Protein AF-A0A9Q0YFT8-F1 (afdb_monomer_lite)

Structure (mmCIF, N/CA/C/O backbone):
data_AF-A0A9Q0YFT8-F1
#
_entry.id   AF-A0A9Q0YFT8-F1
#
loop_
_atom_site.group_PDB
_atom_site.id
_atom_site.type_symbol
_atom_site.label_atom_id
_atom_site.label_alt_id
_atom_site.label_comp_id
_atom_site.label_asym_id
_atom_site.label_entity_id
_atom_site.label_seq_id
_atom_site.pdbx_PDB_ins_code
_atom_site.Cartn_x
_atom_site.Cartn_y
_atom_site.Cartn_z
_atom_site.occupancy
_atom_site.B_iso_or_equiv
_atom_site.auth_seq_id
_atom_site.auth_comp_id
_atom_site.auth_asym_id
_atom_site.auth_atom_id
_atom_site.pdbx_PDB_model_num
ATOM 1 N N . MET A 1 1 ? -7.671 24.194 38.641 1.00 39.59 1 MET A N 1
ATOM 2 C CA . MET A 1 1 ? -8.203 24.302 37.266 1.00 39.59 1 MET A CA 1
ATOM 3 C C . MET A 1 1 ? -7.339 23.444 36.350 1.00 39.59 1 MET A C 1
ATOM 5 O O . MET A 1 1 ? -6.172 23.791 36.203 1.00 39.59 1 MET A O 1
ATOM 9 N N . PRO A 1 2 ? -7.805 22.311 35.796 1.00 46.22 2 PRO A N 1
ATOM 10 C CA . PRO A 1 2 ? -7.014 21.593 34.811 1.00 46.22 2 PRO A CA 1
ATOM 11 C C . PRO A 1 2 ? -7.205 22.250 33.440 1.00 46.22 2 PRO A C 1
ATOM 13 O O . PRO A 1 2 ? -8.327 22.471 32.989 1.00 46.22 2 PRO A O 1
ATOM 16 N N . PHE A 1 3 ? -6.091 22.583 32.793 1.00 41.09 3 PHE A N 1
ATOM 17 C CA . PHE A 1 3 ? -6.051 23.003 31.399 1.00 41.09 3 PHE A CA 1
ATOM 18 C C . PHE A 1 3 ? -6.638 21.885 30.534 1.00 41.09 3 PHE A C 1
ATOM 20 O O . PHE A 1 3 ? -6.072 20.793 30.457 1.00 41.09 3 PHE A O 1
ATOM 27 N N . ALA A 1 4 ? -7.772 22.152 29.886 1.00 46.19 4 ALA A N 1
ATOM 28 C CA . ALA A 1 4 ? -8.298 21.288 28.844 1.00 46.19 4 ALA A CA 1
ATOM 29 C C . ALA A 1 4 ? -7.222 21.155 27.757 1.00 46.19 4 ALA A C 1
ATOM 31 O O . ALA A 1 4 ? -6.904 22.109 27.045 1.00 46.19 4 ALA A O 1
ATOM 32 N N . ARG A 1 5 ? -6.607 19.972 27.659 1.00 45.78 5 ARG A N 1
ATOM 33 C CA . ARG A 1 5 ? -5.779 19.609 26.510 1.00 45.78 5 ARG A CA 1
ATOM 34 C C . ARG A 1 5 ? -6.699 19.658 25.295 1.00 45.78 5 ARG A C 1
ATOM 36 O O . ARG A 1 5 ? -7.485 18.738 25.099 1.00 45.78 5 ARG A O 1
ATOM 43 N N . PHE A 1 6 ? -6.600 20.718 24.495 1.00 48.06 6 PHE A N 1
ATOM 44 C CA . PHE A 1 6 ? -7.184 20.786 23.159 1.00 48.06 6 PHE A CA 1
ATOM 45 C C . PHE A 1 6 ? -6.561 19.677 22.303 1.00 48.06 6 PHE A C 1
ATOM 47 O O . PHE A 1 6 ? -5.564 19.877 21.607 1.00 48.06 6 PHE A O 1
ATOM 54 N N . ARG A 1 7 ? -7.096 18.461 22.409 1.00 56.22 7 ARG A N 1
ATOM 55 C CA . ARG A 1 7 ? -6.756 17.372 21.503 1.00 56.22 7 ARG A CA 1
ATOM 56 C C . ARG A 1 7 ? -7.420 17.730 20.181 1.00 56.22 7 ARG A C 1
ATOM 58 O O . ARG A 1 7 ? -8.635 17.853 20.118 1.00 56.22 7 ARG A O 1
ATOM 65 N N . LYS A 1 8 ? -6.623 17.985 19.142 1.00 60.62 8 LYS A N 1
ATOM 66 C CA . LYS A 1 8 ? -7.165 18.178 17.792 1.00 60.62 8 LYS A CA 1
ATOM 67 C C . LYS A 1 8 ? -7.895 16.898 17.398 1.00 60.62 8 LYS A C 1
ATOM 69 O O . LYS A 1 8 ? -7.271 15.839 17.476 1.00 60.62 8 LYS A O 1
ATOM 74 N N . ASP A 1 9 ? -9.149 17.004 16.967 1.00 63.06 9 ASP A N 1
ATOM 75 C CA . ASP A 1 9 ? -9.890 15.870 16.413 1.00 63.06 9 ASP A CA 1
ATOM 76 C C . ASP A 1 9 ? -9.068 15.196 15.314 1.00 63.06 9 ASP A C 1
ATOM 78 O O . ASP A 1 9 ? -8.439 15.870 14.485 1.00 63.06 9 ASP A O 1
ATOM 82 N N . PHE A 1 10 ? -9.062 13.864 15.302 1.00 73.38 10 PHE A N 1
ATOM 83 C CA . PHE A 1 10 ? -8.454 13.128 14.208 1.00 73.38 10 PHE A CA 1
ATOM 84 C C . PHE A 1 10 ? -9.254 13.397 12.928 1.00 73.38 10 PHE A C 1
ATOM 86 O O . PHE A 1 10 ? -10.460 13.159 12.855 1.00 73.38 10 PHE A O 1
ATOM 93 N N . LYS A 1 11 ? -8.579 13.944 11.917 1.00 75.75 11 LYS A N 1
ATOM 94 C CA . LYS A 1 11 ? -9.154 14.229 10.603 1.00 75.75 11 LYS A CA 1
ATOM 95 C C . LYS A 1 11 ? -8.321 13.535 9.546 1.00 75.75 11 LYS A C 1
ATOM 97 O O . LYS A 1 11 ? -7.093 13.602 9.585 1.00 75.75 11 LYS A O 1
ATOM 102 N N . ILE A 1 12 ? -9.005 12.901 8.603 1.00 79.81 12 ILE A N 1
ATOM 103 C CA . ILE A 1 12 ? -8.370 12.341 7.419 1.00 79.81 12 ILE A CA 1
ATOM 104 C C . ILE A 1 12 ? -8.284 13.442 6.373 1.00 79.81 12 ILE A C 1
ATOM 106 O O . ILE A 1 12 ? -9.277 14.082 6.032 1.00 79.81 12 ILE A O 1
ATOM 110 N N . CYS A 1 13 ? -7.073 13.684 5.893 1.00 70.62 13 CYS A N 1
ATOM 111 C CA . CYS A 1 13 ? -6.826 14.596 4.793 1.00 70.62 13 CYS A CA 1
ATOM 112 C C . CYS A 1 13 ? -7.073 13.856 3.479 1.00 70.62 13 CYS A C 1
ATOM 114 O O . CYS A 1 13 ? -6.300 12.962 3.135 1.00 70.62 13 CYS A O 1
ATOM 116 N N . GLY A 1 14 ? -8.122 14.255 2.758 1.00 68.38 14 GLY A N 1
ATOM 117 C CA . GLY A 1 14 ? -8.490 13.746 1.434 1.00 68.38 14 GLY A CA 1
ATOM 118 C C . GLY A 1 14 ? -9.856 13.058 1.411 1.00 68.38 14 GLY A C 1
ATOM 119 O O . GLY A 1 14 ? -10.396 12.694 2.452 1.00 68.38 14 GLY A O 1
ATOM 120 N N . THR A 1 15 ? -10.412 12.886 0.209 1.00 67.25 15 THR A N 1
ATOM 121 C CA . THR A 1 15 ? -11.713 12.226 0.012 1.00 67.25 15 THR A CA 1
ATOM 122 C C . THR A 1 15 ? -11.504 10.796 -0.478 1.00 67.25 15 THR A C 1
ATOM 124 O O . THR A 1 15 ? -10.814 10.570 -1.473 1.00 67.25 15 THR A O 1
ATOM 127 N N . ILE A 1 16 ? -12.114 9.825 0.197 1.00 69.44 16 ILE A N 1
ATOM 128 C CA . ILE A 1 16 ? -12.143 8.423 -0.225 1.00 69.44 16 ILE A CA 1
ATOM 129 C C . ILE A 1 16 ? -13.215 8.264 -1.306 1.00 69.44 16 ILE A C 1
ATOM 131 O O . ILE A 1 16 ? -14.388 8.581 -1.091 1.00 69.44 16 ILE A O 1
ATOM 135 N N . GLY A 1 17 ? -12.833 7.728 -2.462 1.00 61.91 17 GLY A N 1
ATOM 136 C CA . GLY A 1 17 ? -13.798 7.251 -3.445 1.00 61.91 17 GLY A CA 1
ATOM 137 C C . GLY A 1 17 ? -13.181 6.379 -4.531 1.00 61.91 17 GLY A C 1
ATOM 138 O O . GLY A 1 17 ? -12.064 5.912 -4.368 1.00 61.91 17 GLY A O 1
ATOM 139 N N . GLU A 1 18 ? -13.928 6.140 -5.611 1.00 55.69 18 GLU A N 1
ATOM 140 C CA . GLU A 1 18 ? -13.561 5.146 -6.634 1.00 55.69 18 GLU A CA 1
ATOM 141 C C . GLU A 1 18 ? -12.201 5.391 -7.320 1.00 55.69 18 GLU A C 1
ATOM 143 O O . GLU A 1 18 ? -11.809 6.538 -7.566 1.00 55.69 18 GLU A O 1
ATOM 148 N N . LEU A 1 19 ? -11.513 4.283 -7.638 1.00 48.03 19 LEU A N 1
ATOM 149 C CA . LEU A 1 19 ? -10.240 4.219 -8.366 1.00 48.03 19 LEU A CA 1
ATOM 150 C C . LEU A 1 19 ? -10.300 5.021 -9.678 1.00 48.03 19 LEU A C 1
ATOM 152 O O . LEU A 1 19 ? -11.176 4.793 -10.508 1.00 48.03 19 LEU A O 1
ATOM 156 N N . GLY A 1 20 ? -9.325 5.912 -9.889 1.00 52.06 20 GLY A N 1
ATOM 157 C CA . GLY A 1 20 ? -9.111 6.607 -11.168 1.00 52.06 20 GLY A CA 1
ATOM 158 C C . GLY A 1 20 ? -9.421 8.108 -11.188 1.00 52.06 20 GLY A C 1
ATOM 159 O O . GLY A 1 20 ? -9.172 8.752 -12.203 1.00 52.06 20 GLY A O 1
ATOM 160 N N . GLN A 1 21 ? -9.911 8.701 -10.093 1.00 55.50 21 GLN A N 1
ATOM 161 C CA . GLN A 1 21 ? -10.107 10.158 -10.013 1.00 55.50 21 GLN A CA 1
ATOM 162 C C . GLN A 1 21 ? -8.893 10.853 -9.376 1.00 55.50 21 GLN A C 1
ATOM 164 O O . GLN A 1 21 ? -8.456 10.474 -8.291 1.00 55.50 21 GLN A O 1
ATOM 169 N N . LYS A 1 22 ? -8.363 11.883 -10.055 1.00 44.62 22 LYS A N 1
ATOM 170 C CA . LYS A 1 22 ? -7.094 12.577 -9.741 1.00 44.62 22 LYS A CA 1
ATOM 171 C C . LYS A 1 22 ? -7.006 13.232 -8.350 1.00 44.62 22 LYS A C 1
ATOM 173 O O . LYS A 1 22 ? -5.896 13.470 -7.893 1.00 44.62 22 LYS A O 1
ATOM 178 N N . ASP A 1 23 ? -8.128 13.457 -7.668 1.00 53.88 23 ASP A N 1
ATOM 179 C CA . ASP A 1 23 ? -8.195 14.153 -6.369 1.00 53.88 23 ASP A CA 1
ATOM 180 C C . ASP A 1 23 ? -8.567 13.244 -5.184 1.00 53.88 23 ASP A C 1
ATOM 182 O O . ASP A 1 23 ? -8.860 13.716 -4.081 1.00 53.88 23 ASP A O 1
ATOM 186 N N . LYS A 1 24 ? -8.591 11.922 -5.389 1.00 67.31 24 LYS A N 1
ATOM 187 C CA . LYS A 1 24 ? -9.024 10.970 -4.360 1.00 67.31 24 LYS A CA 1
ATOM 188 C C . LYS A 1 24 ? -7.863 10.312 -3.626 1.00 67.31 24 LYS A C 1
ATOM 190 O O . LYS A 1 24 ? -6.810 10.018 -4.187 1.00 67.31 24 LYS A O 1
ATOM 195 N N . LEU A 1 25 ? -8.087 10.071 -2.338 1.00 70.19 25 LEU A N 1
ATOM 196 C CA . LEU A 1 25 ? -7.137 9.428 -1.444 1.00 70.19 25 LEU A CA 1
ATOM 197 C C . LEU A 1 25 ? -6.878 7.979 -1.881 1.00 70.19 25 LEU A C 1
ATOM 199 O O . LEU A 1 25 ? -7.823 7.223 -2.096 1.00 70.19 25 LEU A O 1
ATOM 203 N N . THR A 1 26 ? -5.610 7.570 -1.958 1.00 70.50 26 THR A N 1
ATOM 204 C CA . THR A 1 26 ? -5.239 6.168 -2.204 1.00 70.50 26 THR A CA 1
ATOM 205 C C . THR A 1 26 ? -5.399 5.320 -0.941 1.00 70.50 26 THR A C 1
ATOM 207 O O . THR A 1 26 ? -5.266 5.826 0.179 1.00 70.50 26 THR A O 1
ATOM 210 N N . PHE A 1 27 ? -5.622 4.012 -1.106 1.00 71.69 27 PHE A N 1
ATOM 211 C CA . PHE A 1 27 ? -5.726 3.074 0.017 1.00 71.69 27 PHE A CA 1
ATOM 212 C C . PHE A 1 27 ? -4.492 3.134 0.932 1.00 71.69 27 PHE A C 1
ATOM 214 O O . PHE A 1 27 ? -4.625 3.267 2.146 1.00 71.69 27 PHE A O 1
ATOM 221 N N . SER A 1 28 ? -3.285 3.152 0.353 1.00 70.38 28 SER A N 1
ATOM 222 C CA . SER A 1 28 ? -2.035 3.280 1.116 1.00 70.38 28 SER A CA 1
ATOM 223 C C . SER A 1 28 ? -1.998 4.550 1.982 1.00 70.38 28 SER A C 1
ATOM 225 O O . SER A 1 28 ? -1.708 4.478 3.178 1.00 70.38 28 SER A O 1
ATOM 227 N N . SER A 1 29 ? -2.385 5.710 1.433 1.00 75.88 29 SER A N 1
ATOM 228 C CA . SER A 1 29 ? -2.437 6.969 2.194 1.00 75.88 29 SER A CA 1
ATOM 229 C C . SER A 1 29 ? -3.455 6.910 3.338 1.00 75.88 29 SER A C 1
ATOM 231 O O . SER A 1 29 ? -3.171 7.354 4.453 1.00 75.88 29 SER A O 1
ATOM 233 N N . LEU A 1 30 ? -4.613 6.287 3.106 1.00 80.00 30 LEU A N 1
ATOM 234 C CA . LEU A 1 30 ? -5.632 6.082 4.133 1.00 80.00 30 LEU A CA 1
ATOM 235 C C . LEU A 1 30 ? -5.122 5.215 5.290 1.00 80.00 30 LEU A C 1
ATOM 237 O O . LEU A 1 30 ? -5.243 5.594 6.456 1.00 80.00 30 LEU A O 1
ATOM 241 N N . ILE A 1 31 ? -4.505 4.075 4.977 1.00 78.00 31 ILE A N 1
ATOM 242 C CA . ILE A 1 31 ? -3.935 3.165 5.977 1.00 78.00 31 ILE A CA 1
ATOM 243 C C . ILE A 1 31 ? -2.811 3.845 6.761 1.00 78.00 31 ILE A C 1
ATOM 245 O O . ILE A 1 31 ? -2.739 3.703 7.986 1.00 78.00 31 ILE A O 1
ATOM 249 N N . HIS A 1 32 ? -1.968 4.634 6.092 1.00 80.62 32 HIS A N 1
ATOM 250 C CA . HIS A 1 32 ? -0.946 5.440 6.754 1.00 80.62 32 HIS A CA 1
ATOM 251 C C . HIS A 1 32 ? -1.544 6.429 7.753 1.00 80.62 32 HIS A C 1
ATOM 253 O O . HIS A 1 32 ? -1.053 6.514 8.881 1.00 80.62 32 HIS A O 1
ATOM 259 N N . GLN A 1 33 ? -2.614 7.133 7.383 1.00 82.00 33 GLN A N 1
ATOM 260 C CA . GLN A 1 33 ? -3.292 8.069 8.278 1.00 82.00 33 GLN A CA 1
ATOM 261 C C . GLN A 1 33 ? -3.940 7.348 9.465 1.00 82.00 33 GLN A C 1
ATOM 263 O O . GLN A 1 33 ? -3.734 7.767 10.602 1.00 82.00 33 GLN A O 1
ATOM 268 N N . ILE A 1 34 ? -4.620 6.219 9.240 1.00 82.94 34 ILE A N 1
ATOM 269 C CA . ILE A 1 34 ? -5.192 5.372 10.303 1.00 82.94 34 ILE A CA 1
ATOM 270 C C . ILE A 1 34 ? -4.100 4.910 11.281 1.00 82.94 34 ILE A C 1
ATOM 272 O O . ILE A 1 34 ? -4.253 5.017 12.498 1.00 82.94 34 ILE A O 1
ATOM 276 N N . ASN A 1 35 ? -2.963 4.430 10.767 1.00 82.12 35 ASN A N 1
ATOM 277 C CA . ASN A 1 35 ? -1.826 4.012 11.592 1.00 82.12 35 ASN A CA 1
ATOM 278 C C . ASN A 1 35 ? -1.202 5.186 12.359 1.00 82.12 35 ASN A C 1
ATOM 280 O O . ASN A 1 35 ? -0.808 5.027 13.515 1.00 82.12 35 ASN A O 1
ATOM 284 N N . ALA A 1 36 ? -1.117 6.367 11.744 1.00 81.50 36 ALA A N 1
ATOM 285 C CA . ALA A 1 36 ? -0.653 7.580 12.408 1.00 81.50 36 ALA A CA 1
ATOM 286 C C . ALA A 1 36 ? -1.620 8.026 13.519 1.00 81.50 36 ALA A C 1
ATOM 288 O O . ALA A 1 36 ? -1.162 8.459 14.576 1.00 81.50 36 ALA A O 1
ATOM 289 N N . GLY A 1 37 ? -2.931 7.874 13.308 1.00 82.19 37 GLY A N 1
ATOM 290 C CA . GLY A 1 37 ? -3.968 8.078 14.319 1.00 82.19 37 GLY A CA 1
ATOM 291 C C . GLY A 1 37 ? -3.784 7.141 15.511 1.00 82.19 37 GLY A C 1
ATOM 292 O O . GLY A 1 37 ? -3.646 7.601 16.644 1.00 82.19 37 GLY A O 1
ATOM 293 N N . LYS A 1 38 ? -3.623 5.837 15.257 1.00 81.88 38 LYS A N 1
ATOM 294 C CA . LYS A 1 38 ? -3.328 4.862 16.320 1.00 81.88 38 LYS A CA 1
ATOM 295 C C . LYS A 1 38 ? -2.053 5.194 17.094 1.00 81.88 38 LYS A C 1
ATOM 297 O O . LYS A 1 38 ? -2.066 5.192 18.319 1.00 81.88 38 LYS A O 1
ATOM 302 N N . LYS A 1 39 ? -0.963 5.558 16.407 1.00 82.19 39 LYS A N 1
ATOM 303 C CA . LYS A 1 39 ? 0.296 5.970 17.064 1.00 82.19 39 LYS A CA 1
ATOM 304 C C . LYS A 1 39 ? 0.150 7.218 17.940 1.00 82.19 39 LYS A C 1
ATOM 306 O O . LYS A 1 39 ? 0.934 7.401 18.865 1.00 82.19 39 LYS A O 1
ATOM 311 N N . LYS A 1 40 ? -0.830 8.078 17.656 1.00 81.12 40 LYS A N 1
ATOM 312 C CA . LYS A 1 40 ? -1.142 9.278 18.446 1.00 81.12 40 LYS A CA 1
ATOM 313 C C . LYS A 1 40 ? -2.131 9.011 19.594 1.00 81.12 40 LYS A C 1
ATOM 315 O O . LYS A 1 40 ? -2.543 9.963 20.256 1.00 81.12 40 LYS A O 1
ATOM 320 N N . ASN A 1 41 ? -2.463 7.745 19.874 1.00 80.12 41 ASN A N 1
ATOM 321 C CA . ASN A 1 41 ? -3.410 7.321 20.912 1.00 80.12 41 ASN A CA 1
ATOM 322 C C . ASN A 1 41 ? -4.826 7.908 20.738 1.00 80.12 41 ASN A C 1
ATOM 324 O O . ASN A 1 41 ? -5.472 8.250 21.734 1.00 80.12 41 ASN A O 1
ATOM 328 N N . TYR A 1 42 ? -5.288 8.071 19.494 1.00 82.44 42 TYR A N 1
ATOM 329 C CA . TYR A 1 42 ? -6.717 8.266 19.211 1.00 82.44 42 TYR A CA 1
ATOM 330 C C . TYR A 1 42 ? -7.465 6.942 19.388 1.00 82.44 42 TYR A C 1
ATOM 332 O O . TYR A 1 42 ? -6.876 5.879 19.158 1.00 82.44 42 TYR A O 1
ATOM 340 N N . SER A 1 43 ? -8.726 7.000 19.818 1.00 82.19 43 SER A N 1
ATOM 341 C CA . SER A 1 43 ? -9.550 5.799 19.960 1.00 82.19 43 SER A CA 1
ATOM 342 C C . SER A 1 43 ? -9.896 5.206 18.592 1.00 82.19 43 SER A C 1
ATOM 344 O O . SER A 1 43 ? -9.879 5.892 17.566 1.00 82.19 43 SER A O 1
ATOM 346 N N . ASP A 1 44 ? -10.208 3.910 18.568 1.00 80.56 44 ASP A N 1
ATOM 347 C CA . ASP A 1 44 ? -10.636 3.243 17.337 1.00 80.56 44 ASP A CA 1
ATOM 348 C C . ASP A 1 44 ? -11.921 3.888 16.784 1.00 80.56 44 ASP A C 1
ATOM 350 O O . ASP A 1 44 ? -12.020 4.072 15.574 1.00 80.56 44 ASP A O 1
ATOM 354 N N . GLU A 1 45 ? -12.827 4.333 17.660 1.00 79.12 45 GLU A N 1
ATOM 355 C CA . GLU A 1 45 ? -14.058 5.068 17.325 1.00 79.12 45 GLU A CA 1
ATOM 356 C C . GLU A 1 45 ? -13.767 6.419 16.650 1.00 79.12 45 GLU A C 1
ATOM 358 O O . GLU A 1 45 ? -14.285 6.693 15.570 1.00 79.12 45 GLU A O 1
ATOM 363 N N . GLU A 1 46 ? -12.859 7.235 17.208 1.00 81.31 46 GLU A N 1
ATOM 364 C CA . GLU A 1 46 ? -12.470 8.529 16.617 1.00 81.31 46 GLU A CA 1
ATOM 365 C C . GLU A 1 46 ? -11.885 8.355 15.206 1.00 81.31 46 GLU A C 1
ATOM 367 O O . GLU A 1 46 ? -12.101 9.177 14.308 1.00 81.31 46 GLU A O 1
ATOM 372 N N . ILE A 1 47 ? -11.118 7.279 15.007 1.00 82.38 47 ILE A N 1
ATOM 373 C CA . ILE A 1 47 ? -10.513 6.957 13.716 1.00 82.38 47 ILE A CA 1
ATOM 374 C C . ILE A 1 47 ? -11.584 6.494 12.727 1.00 82.38 47 ILE A C 1
ATOM 376 O O . ILE A 1 47 ? -11.573 6.952 11.584 1.00 82.38 47 ILE A O 1
ATOM 380 N N . VAL A 1 48 ? -12.507 5.626 13.147 1.00 80.12 48 VAL A N 1
ATOM 381 C CA . VAL A 1 48 ? -13.635 5.158 12.326 1.00 80.12 48 VAL A CA 1
ATOM 382 C C . VAL A 1 48 ? -14.489 6.340 11.867 1.00 80.12 48 VAL A C 1
ATOM 384 O O . VAL A 1 48 ? -14.718 6.484 10.666 1.00 80.12 48 VAL A O 1
ATOM 387 N N . ASP A 1 49 ? -14.872 7.239 12.772 1.00 80.50 49 ASP A N 1
ATOM 388 C CA . ASP A 1 49 ? -15.668 8.426 12.444 1.00 80.50 49 ASP A CA 1
ATOM 389 C C . ASP A 1 49 ? -14.955 9.347 11.453 1.00 80.50 49 ASP A C 1
ATOM 391 O O . ASP A 1 49 ? -15.558 9.912 10.535 1.00 80.50 49 ASP A O 1
ATOM 395 N N . ALA A 1 50 ? -13.641 9.519 11.605 1.00 83.62 50 ALA A N 1
ATOM 396 C CA . ALA A 1 50 ? -12.848 10.279 10.648 1.00 83.62 50 ALA A CA 1
ATOM 397 C C . ALA A 1 50 ? -12.795 9.606 9.268 1.00 83.62 50 ALA A C 1
ATOM 399 O O . ALA A 1 50 ? -12.821 10.313 8.259 1.00 83.62 50 ALA A O 1
ATOM 400 N N . VAL A 1 51 ? -12.758 8.269 9.212 1.00 80.62 51 VAL A N 1
ATOM 401 C CA . VAL A 1 51 ? -12.857 7.508 7.958 1.00 80.62 51 VAL A CA 1
ATOM 402 C C . VAL A 1 51 ? -14.220 7.712 7.316 1.00 80.62 51 VAL A C 1
ATOM 404 O O . VAL A 1 51 ? -14.260 8.107 6.156 1.00 80.62 51 VAL A O 1
ATOM 407 N N . ILE A 1 52 ? -15.319 7.512 8.048 1.00 78.44 52 ILE A N 1
ATOM 408 C CA . ILE A 1 52 ? -16.685 7.654 7.518 1.00 78.44 52 ILE A CA 1
ATOM 409 C C . ILE A 1 52 ? -16.902 9.066 6.960 1.00 78.44 52 ILE A C 1
ATOM 411 O O . ILE A 1 52 ? -17.395 9.212 5.843 1.00 78.44 52 ILE A O 1
ATOM 415 N N . ARG A 1 53 ? -16.448 10.104 7.677 1.00 79.81 53 ARG A N 1
ATOM 416 C CA . ARG A 1 53 ? -16.521 11.503 7.214 1.00 79.81 53 ARG A CA 1
ATOM 417 C C . ARG A 1 53 ? -15.681 11.783 5.967 1.00 79.81 53 ARG A C 1
ATOM 419 O O . ARG A 1 53 ? -16.034 12.669 5.194 1.00 79.81 53 ARG A O 1
ATOM 426 N N . ALA A 1 54 ? -14.576 11.065 5.780 1.00 79.50 54 ALA A N 1
ATOM 427 C CA . ALA A 1 54 ? -13.727 11.194 4.600 1.00 79.50 54 ALA A CA 1
ATOM 428 C C . ALA A 1 54 ? -14.247 10.399 3.393 1.00 79.50 54 ALA A C 1
ATOM 430 O O . ALA A 1 54 ? -13.834 10.674 2.264 1.00 79.50 54 ALA A O 1
ATOM 431 N N . VAL A 1 55 ? -15.149 9.428 3.591 1.00 75.44 55 VAL A N 1
ATOM 432 C CA . VAL A 1 55 ? -15.835 8.744 2.487 1.00 75.44 55 VAL A CA 1
ATOM 433 C C . VAL A 1 55 ? -16.785 9.703 1.793 1.00 75.44 55 VAL A C 1
ATOM 435 O O . VAL A 1 55 ? -17.644 10.328 2.413 1.00 75.44 55 VAL A O 1
ATOM 438 N N . SER A 1 56 ? -16.638 9.804 0.470 1.00 69.56 56 SER A N 1
ATOM 439 C CA . SER A 1 56 ? -17.520 10.642 -0.329 1.00 69.56 56 SER A CA 1
ATOM 440 C C . SER A 1 56 ? -18.985 10.203 -0.145 1.00 69.56 56 SER A C 1
ATOM 442 O O . SER A 1 56 ? -19.283 9.013 -0.284 1.00 69.56 56 SER A O 1
ATOM 444 N N . PRO A 1 57 ? -19.915 11.138 0.141 1.00 61.19 57 PRO A N 1
ATOM 445 C CA . PRO A 1 57 ? -21.326 10.823 0.369 1.00 61.19 57 PRO A CA 1
ATOM 446 C C . PRO A 1 57 ? -22.017 10.121 -0.801 1.00 61.19 57 PRO A C 1
ATOM 448 O O . PRO A 1 57 ? -23.046 9.486 -0.612 1.00 61.19 57 PRO A O 1
ATOM 451 N N . SER A 1 58 ? -21.468 10.245 -2.008 1.00 60.81 58 SER A N 1
ATOM 452 C CA . SER A 1 58 ? -22.041 9.709 -3.243 1.00 60.81 58 SER A CA 1
ATOM 453 C C . SER A 1 58 ? -21.889 8.194 -3.400 1.00 60.81 58 SER A C 1
ATOM 455 O O . SER A 1 58 ? -22.394 7.630 -4.369 1.00 60.81 58 SER A O 1
ATOM 457 N N . ILE A 1 59 ? -21.204 7.518 -2.474 1.00 67.75 59 ILE A N 1
ATOM 458 C CA . ILE A 1 59 ? -20.856 6.104 -2.601 1.00 67.75 59 ILE A CA 1
ATOM 459 C C . ILE A 1 59 ? -21.665 5.302 -1.585 1.00 67.75 59 ILE A C 1
ATOM 461 O O . ILE A 1 59 ? -21.603 5.573 -0.387 1.00 67.75 59 ILE A O 1
ATOM 465 N N . LYS A 1 60 ? -22.355 4.251 -2.052 1.00 69.62 60 LYS A N 1
ATOM 466 C CA . LYS A 1 60 ? -23.129 3.303 -1.215 1.00 69.62 60 LYS A CA 1
ATOM 467 C C . LYS A 1 60 ? -22.321 2.735 -0.039 1.00 69.62 60 LYS A C 1
ATOM 469 O O . LYS A 1 60 ? -22.887 2.319 0.967 1.00 69.62 60 LYS A O 1
ATOM 474 N N . PHE A 1 61 ? -20.995 2.751 -0.166 1.00 72.62 61 PHE A N 1
ATOM 475 C CA . PHE A 1 61 ? -20.048 2.389 0.876 1.00 72.62 61 PHE A CA 1
ATOM 476 C C . PHE A 1 61 ? -20.212 3.218 2.159 1.00 72.62 61 PHE A C 1
ATOM 478 O O . PHE A 1 61 ? -20.128 2.654 3.243 1.00 72.62 61 PHE A O 1
ATOM 485 N N . ARG A 1 62 ? -20.511 4.523 2.065 1.00 72.94 62 ARG A N 1
ATOM 486 C CA . ARG A 1 62 ? -20.728 5.368 3.248 1.00 72.94 62 ARG A CA 1
ATOM 487 C C . ARG A 1 62 ? -21.965 4.930 4.029 1.00 72.94 62 ARG A C 1
ATOM 489 O O . ARG A 1 62 ? -21.852 4.664 5.217 1.00 72.94 62 ARG A O 1
ATOM 496 N N . THR A 1 63 ? -23.102 4.769 3.353 1.00 73.94 63 THR A N 1
ATOM 497 C CA . THR A 1 63 ? -24.354 4.294 3.970 1.00 73.94 63 THR A CA 1
ATOM 498 C C . THR A 1 63 ? -24.182 2.915 4.608 1.00 73.94 63 THR A C 1
ATOM 500 O O . THR A 1 63 ? -24.734 2.646 5.669 1.00 73.94 63 THR A O 1
ATOM 503 N N . TYR A 1 64 ? -23.375 2.046 3.993 1.00 75.62 64 TYR A N 1
ATOM 504 C CA . TYR A 1 64 ? -23.047 0.737 4.554 1.00 75.62 64 TYR A CA 1
ATOM 505 C C . TYR A 1 64 ? -22.187 0.823 5.827 1.00 75.62 64 TYR A C 1
ATOM 507 O O . TYR A 1 64 ? -22.386 0.035 6.747 1.00 75.62 64 TYR A O 1
ATOM 515 N N . LEU A 1 65 ? -21.241 1.767 5.893 1.00 74.56 65 LEU A N 1
ATOM 516 C CA . LEU A 1 65 ? -20.432 2.001 7.094 1.00 74.56 65 LEU A CA 1
ATOM 517 C C . LEU A 1 65 ? -21.218 2.690 8.217 1.00 74.56 65 LEU A C 1
ATOM 519 O O . LEU A 1 65 ? -20.964 2.403 9.382 1.00 74.56 65 LEU A O 1
ATOM 523 N N . GLU A 1 66 ? -22.152 3.578 7.875 1.00 74.44 66 GLU A N 1
ATOM 524 C CA . GLU A 1 66 ? -23.029 4.263 8.835 1.00 74.44 66 GLU A CA 1
ATOM 525 C C . GLU A 1 66 ? -24.088 3.323 9.438 1.00 74.44 66 GLU A C 1
ATOM 527 O O . GLU A 1 66 ? -24.526 3.554 10.556 1.00 74.44 66 GLU A O 1
ATOM 532 N N . GLY A 1 67 ? -24.494 2.265 8.723 1.00 69.56 67 GLY A N 1
ATOM 533 C CA . GLY A 1 67 ? -25.517 1.308 9.172 1.00 69.56 67 GLY A CA 1
ATOM 534 C C . GLY A 1 67 ? -25.006 0.080 9.938 1.00 69.56 67 GLY A C 1
ATOM 535 O O . GLY A 1 67 ? -25.801 -0.807 10.239 1.00 69.56 67 GLY A O 1
ATOM 536 N N . ARG A 1 68 ? -23.700 -0.025 10.206 1.00 67.81 68 ARG A N 1
ATOM 537 C CA . ARG A 1 68 ? -23.134 -1.055 11.096 1.00 67.81 68 ARG A CA 1
ATOM 538 C C . ARG A 1 68 ? -22.906 -0.458 12.477 1.00 67.81 68 ARG A C 1
ATOM 540 O O . ARG A 1 68 ? -22.490 0.684 12.538 1.00 67.81 68 ARG A O 1
ATOM 547 N N . ASP A 1 69 ? -23.092 -1.241 13.537 1.00 59.91 69 ASP A N 1
ATOM 548 C CA . ASP A 1 69 ? -22.784 -0.853 14.928 1.00 59.91 69 ASP A CA 1
ATOM 549 C C . ASP A 1 69 ? -21.473 -1.489 15.448 1.00 59.91 69 ASP A C 1
ATOM 551 O O . ASP A 1 69 ? -21.010 -1.193 16.548 1.00 59.91 69 ASP A O 1
ATOM 555 N N . ASP A 1 70 ? -20.855 -2.387 14.668 1.00 58.00 70 ASP A N 1
ATOM 556 C CA . ASP A 1 70 ? -19.691 -3.196 15.048 1.00 58.00 70 ASP A CA 1
ATOM 557 C C . ASP A 1 70 ? -18.385 -2.729 14.371 1.00 58.00 70 ASP A C 1
ATOM 559 O O . ASP A 1 70 ? -17.710 -3.472 13.650 1.00 58.00 70 ASP A O 1
ATOM 563 N N . HIS A 1 71 ? -17.977 -1.475 14.585 1.00 61.88 71 HIS A N 1
ATOM 564 C CA . HIS A 1 71 ? -16.790 -0.908 13.927 1.00 61.88 71 HIS A CA 1
ATOM 565 C C . HIS A 1 71 ? -15.469 -1.333 14.570 1.00 61.88 71 HIS A C 1
ATOM 567 O O . HIS A 1 71 ? -14.703 -0.527 15.097 1.00 61.88 71 HIS A O 1
ATOM 573 N N . THR A 1 72 ? -15.113 -2.610 14.458 1.00 69.31 72 THR A N 1
ATOM 574 C CA . THR A 1 72 ? -13.713 -2.987 14.674 1.00 69.31 72 THR A CA 1
ATOM 575 C C . THR A 1 72 ? -12.850 -2.447 13.537 1.00 69.31 72 THR A C 1
ATOM 577 O O . THR A 1 72 ? -13.125 -2.652 12.352 1.00 69.31 72 THR A O 1
ATOM 580 N N . LEU A 1 73 ? -11.734 -1.807 13.888 1.00 69.44 73 LEU A N 1
ATOM 581 C CA . LEU A 1 73 ? -10.810 -1.193 12.929 1.00 69.44 73 LEU A CA 1
ATOM 582 C C . LEU A 1 73 ? -10.229 -2.207 11.921 1.00 69.44 73 LEU A C 1
ATOM 584 O O . LEU A 1 73 ? -9.916 -1.858 10.784 1.00 69.44 73 LEU A O 1
ATOM 588 N N . ALA A 1 74 ? -10.138 -3.483 12.309 1.00 71.31 74 ALA A N 1
ATOM 589 C CA . ALA A 1 74 ? -9.776 -4.580 11.413 1.00 71.31 74 ALA A CA 1
ATOM 590 C C . ALA A 1 74 ? -10.837 -4.831 10.324 1.00 71.31 74 ALA A C 1
ATOM 592 O O . ALA A 1 74 ? -10.496 -5.025 9.156 1.00 71.31 74 ALA A O 1
ATOM 593 N N . THR A 1 75 ? -12.119 -4.792 10.685 1.00 72.88 75 THR A N 1
ATOM 594 C CA . THR A 1 75 ? -13.243 -4.987 9.760 1.00 72.88 75 THR A CA 1
ATOM 595 C C . THR A 1 75 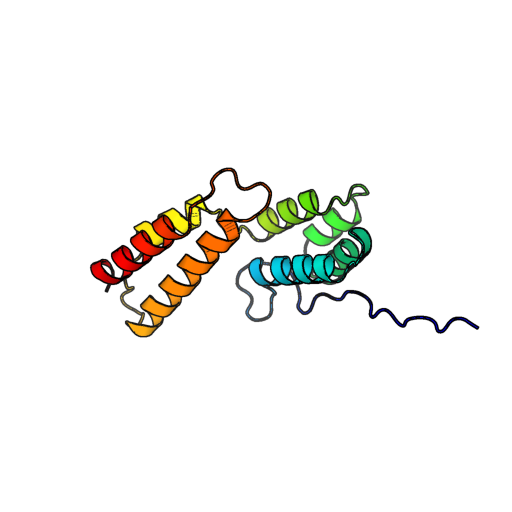? -13.356 -3.810 8.798 1.00 72.88 75 THR A C 1
ATOM 597 O O . THR A 1 75 ? -13.463 -4.015 7.589 1.00 72.88 75 THR A O 1
ATOM 600 N N . LEU A 1 76 ? -13.210 -2.580 9.305 1.00 76.19 76 LEU A N 1
ATOM 601 C CA . LEU A 1 76 ? -13.169 -1.373 8.479 1.00 76.19 76 LEU A CA 1
ATOM 602 C C . LEU A 1 76 ? -12.042 -1.433 7.436 1.00 76.19 76 LEU A C 1
ATOM 604 O O . LEU A 1 76 ? -12.276 -1.134 6.268 1.00 76.19 7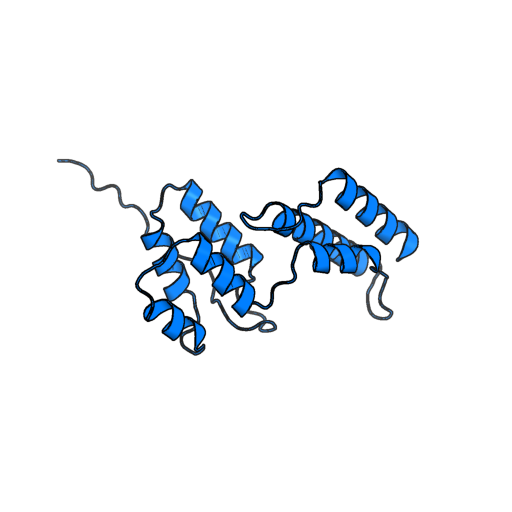6 LEU A O 1
ATOM 608 N N . ARG A 1 77 ? -10.838 -1.882 7.819 1.00 73.81 77 ARG A N 1
ATOM 609 C CA . ARG A 1 77 ? -9.717 -2.064 6.876 1.00 73.81 77 ARG A CA 1
ATOM 610 C C . ARG A 1 77 ? -10.044 -3.039 5.753 1.00 73.81 77 ARG A C 1
ATOM 612 O O . ARG A 1 77 ? -9.792 -2.723 4.593 1.00 73.81 77 ARG A O 1
ATOM 619 N N . LYS A 1 78 ? -10.637 -4.192 6.080 1.00 73.19 78 LYS A N 1
ATOM 620 C CA . LYS A 1 78 ? -11.058 -5.179 5.074 1.00 73.19 78 LYS A CA 1
ATOM 621 C C . LYS A 1 78 ? -12.085 -4.588 4.108 1.00 73.19 78 LYS A C 1
ATOM 623 O O . LYS A 1 78 ? -11.925 -4.712 2.899 1.00 73.19 78 LYS A O 1
ATOM 628 N N . LEU A 1 79 ? -13.097 -3.898 4.634 1.00 74.44 79 LEU A N 1
ATOM 629 C CA . LEU A 1 79 ? -14.142 -3.258 3.832 1.00 74.44 79 LEU A CA 1
ATOM 630 C C . LEU A 1 79 ? -13.581 -2.172 2.909 1.00 74.44 79 LEU A C 1
ATOM 632 O O . LEU A 1 79 ? -13.927 -2.133 1.730 1.00 74.44 79 LEU A O 1
ATOM 636 N N . LEU A 1 80 ? -12.679 -1.332 3.422 1.00 75.06 80 LEU A N 1
ATOM 637 C CA . LEU A 1 80 ? -11.972 -0.337 2.620 1.00 75.06 80 LEU A CA 1
ATOM 638 C C . LEU A 1 80 ? -11.201 -1.011 1.486 1.00 75.06 80 LEU A C 1
ATOM 640 O O . LEU A 1 80 ? -11.346 -0.609 0.338 1.00 75.06 80 LEU A O 1
ATOM 644 N N . ARG A 1 81 ? -10.447 -2.073 1.775 1.00 70.62 81 ARG A N 1
ATOM 645 C CA . ARG A 1 81 ? -9.672 -2.800 0.765 1.00 70.62 81 ARG A CA 1
ATOM 646 C C . ARG A 1 81 ? -10.553 -3.358 -0.357 1.00 70.62 81 ARG A C 1
ATOM 648 O O . ARG A 1 81 ? -10.229 -3.176 -1.527 1.00 70.62 81 ARG A O 1
ATOM 655 N N . CYS A 1 82 ? -11.700 -3.950 -0.009 1.00 68.81 82 CYS A N 1
ATOM 656 C CA . CYS A 1 82 ? -12.698 -4.400 -0.985 1.00 68.81 82 CYS A CA 1
ATOM 657 C C . CYS A 1 82 ? -13.253 -3.239 -1.822 1.00 68.81 82 CYS A C 1
ATOM 659 O O . CYS A 1 82 ? -13.358 -3.356 -3.041 1.00 68.81 82 CYS A O 1
ATOM 661 N N . ASN A 1 83 ? -13.576 -2.109 -1.187 1.00 70.06 83 ASN A N 1
ATOM 662 C CA . ASN A 1 83 ? -14.094 -0.926 -1.873 1.00 70.06 83 ASN A CA 1
ATOM 663 C C . ASN A 1 83 ? -13.070 -0.316 -2.843 1.00 70.06 83 ASN A C 1
ATOM 665 O O . ASN A 1 83 ? -13.427 0.099 -3.942 1.00 70.06 83 ASN A O 1
ATOM 669 N N . PHE A 1 84 ? -11.794 -0.294 -2.458 1.00 65.75 84 PHE A N 1
ATOM 670 C CA . PHE A 1 84 ? -10.705 0.194 -3.299 1.00 65.75 84 PHE A CA 1
ATOM 671 C C . PHE A 1 84 ? -10.232 -0.824 -4.341 1.00 65.75 84 PHE A C 1
ATOM 673 O O . PHE A 1 84 ? -9.392 -0.458 -5.150 1.00 65.75 84 PHE A O 1
ATOM 680 N N . ARG A 1 85 ? -10.744 -2.068 -4.348 1.00 67.56 85 ARG A N 1
ATOM 681 C CA . ARG A 1 85 ? -10.223 -3.181 -5.172 1.00 67.56 85 ARG A CA 1
ATOM 682 C C . ARG A 1 85 ? -8.691 -3.261 -5.128 1.00 67.56 85 ARG A C 1
ATOM 684 O O . ARG A 1 85 ? -8.042 -3.475 -6.150 1.00 67.56 85 ARG A O 1
ATOM 691 N N . GLU A 1 86 ? -8.117 -3.010 -3.954 1.00 70.88 86 GLU A N 1
ATOM 692 C CA . GLU A 1 86 ? -6.667 -2.948 -3.813 1.00 70.88 86 GLU A CA 1
ATOM 693 C C . GLU A 1 86 ? -6.093 -4.360 -3.957 1.00 70.88 86 GLU A C 1
ATOM 695 O O . GLU A 1 86 ? -6.505 -5.274 -3.232 1.00 70.88 86 GLU A O 1
ATOM 700 N N . LYS A 1 87 ? -5.134 -4.509 -4.877 1.00 75.50 87 LYS A N 1
ATOM 701 C CA . LYS A 1 87 ? -4.416 -5.764 -5.111 1.00 75.50 87 LYS A CA 1
ATOM 702 C C . LYS A 1 87 ? -3.787 -6.273 -3.822 1.00 75.50 87 LYS A C 1
ATOM 704 O O . LYS A 1 87 ? -3.235 -5.497 -3.034 1.00 75.50 87 LYS A O 1
ATOM 709 N N . ASP A 1 88 ? -3.848 -7.579 -3.608 1.00 76.12 88 ASP A N 1
ATOM 710 C CA . ASP A 1 88 ? -3.173 -8.195 -2.481 1.00 76.12 88 ASP A CA 1
ATOM 711 C C . ASP A 1 88 ? -1.659 -8.353 -2.666 1.00 76.12 88 ASP A C 1
ATOM 713 O O . ASP A 1 88 ? -1.092 -8.041 -3.713 1.00 76.12 88 ASP A O 1
ATOM 717 N N . ALA A 1 89 ? -0.973 -8.778 -1.600 1.00 78.12 89 ALA A N 1
ATOM 718 C CA . ALA A 1 89 ? 0.479 -8.917 -1.616 1.00 78.12 89 ALA A CA 1
ATOM 719 C C . ALA A 1 89 ? 0.951 -9.890 -2.710 1.00 78.12 89 ALA A C 1
ATOM 721 O O . ALA A 1 89 ? 2.012 -9.677 -3.292 1.00 78.12 89 ALA A O 1
ATOM 722 N N . THR A 1 90 ? 0.155 -10.921 -3.004 1.00 82.38 90 THR A N 1
ATOM 723 C CA . THR A 1 90 ? 0.429 -11.931 -4.029 1.00 82.38 90 THR A CA 1
ATOM 724 C C . THR A 1 90 ? 0.250 -11.343 -5.416 1.00 82.38 90 THR A C 1
ATOM 726 O O . THR A 1 90 ? 1.147 -11.465 -6.243 1.00 82.38 90 THR A O 1
ATOM 729 N N . GLU A 1 91 ? -0.866 -10.657 -5.661 1.00 83.19 91 GLU A N 1
ATOM 730 C CA . GLU A 1 91 ? -1.149 -9.997 -6.938 1.00 83.19 91 GLU A CA 1
ATOM 731 C C . GLU A 1 91 ? -0.089 -8.937 -7.270 1.00 83.19 91 GLU A C 1
ATOM 733 O O . GLU A 1 91 ? 0.399 -8.864 -8.398 1.00 83.19 91 GLU A O 1
ATOM 738 N N . LEU A 1 92 ? 0.320 -8.144 -6.275 1.00 85.62 92 LEU A N 1
ATOM 739 C CA . LEU A 1 92 ? 1.384 -7.149 -6.427 1.00 85.62 92 LEU A CA 1
ATOM 740 C C . LEU A 1 92 ? 2.751 -7.807 -6.668 1.00 85.62 92 LEU A C 1
ATOM 742 O O . LEU A 1 92 ? 3.551 -7.296 -7.451 1.00 85.62 92 LEU A O 1
ATOM 746 N N . TYR A 1 93 ? 3.036 -8.935 -6.009 1.00 85.06 93 TYR A N 1
ATOM 747 C CA . TYR A 1 93 ? 4.286 -9.668 -6.209 1.00 85.06 93 TYR A CA 1
ATOM 748 C C . TYR A 1 93 ? 4.344 -10.323 -7.595 1.00 85.06 93 TYR A C 1
ATOM 750 O O . TYR A 1 93 ? 5.374 -10.260 -8.257 1.00 85.06 93 TYR A O 1
ATOM 758 N N . GLN A 1 94 ? 3.235 -10.888 -8.073 1.00 87.50 94 GLN A N 1
ATOM 759 C CA . GLN A 1 94 ? 3.128 -11.427 -9.431 1.00 87.50 94 GLN A CA 1
ATOM 760 C C . GLN A 1 94 ? 3.305 -10.335 -10.491 1.00 87.50 94 GLN A C 1
ATOM 762 O O . GLN A 1 94 ? 4.013 -10.546 -11.474 1.00 87.50 94 GLN A O 1
ATOM 767 N N . GLU A 1 95 ? 2.728 -9.150 -10.271 1.00 88.31 95 GLU A N 1
ATOM 768 C CA . GLU A 1 95 ? 2.958 -7.993 -11.141 1.00 88.31 95 GLU A CA 1
ATOM 769 C C . GLU A 1 95 ? 4.435 -7.571 -11.147 1.00 88.31 95 GLU A C 1
ATOM 771 O O . GLU A 1 95 ? 4.953 -7.194 -12.195 1.00 88.31 95 GLU A O 1
ATOM 77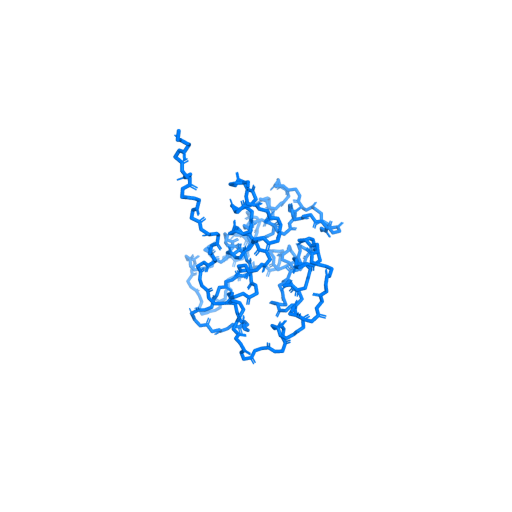6 N N . LEU A 1 96 ? 5.133 -7.686 -10.010 1.00 87.94 96 LEU A N 1
ATOM 777 C CA . LEU A 1 96 ? 6.571 -7.423 -9.928 1.00 87.94 96 LEU A CA 1
ATOM 778 C C . LEU A 1 96 ? 7.389 -8.474 -10.694 1.00 87.94 96 LEU A C 1
ATOM 780 O O . LEU A 1 96 ? 8.364 -8.112 -11.345 1.00 87.94 96 LEU A O 1
ATOM 784 N N . CYS A 1 97 ? 6.992 -9.750 -10.654 1.00 87.69 97 CYS A N 1
ATOM 785 C CA . CYS A 1 97 ? 7.657 -10.820 -11.405 1.00 87.69 97 CYS A CA 1
ATOM 786 C C . CYS A 1 97 ? 7.555 -10.639 -12.925 1.00 87.69 97 CYS A C 1
ATOM 788 O O . CYS A 1 97 ? 8.488 -10.988 -13.639 1.00 87.69 97 CYS A O 1
ATOM 790 N N . GLY A 1 98 ? 6.428 -10.120 -13.419 1.00 88.19 98 GLY A N 1
ATOM 791 C CA . GLY A 1 98 ? 6.182 -9.900 -14.848 1.00 88.19 98 GLY A CA 1
ATOM 792 C C . GLY A 1 98 ? 6.466 -8.476 -15.327 1.00 88.19 98 GLY A C 1
ATOM 793 O O . GLY A 1 98 ? 5.968 -8.083 -16.382 1.00 88.19 98 GLY A O 1
ATOM 794 N N . LEU A 1 99 ? 7.177 -7.667 -14.541 1.00 91.44 99 LEU A N 1
ATOM 795 C CA . LEU A 1 99 ? 7.323 -6.246 -14.822 1.00 91.44 99 LEU A CA 1
ATOM 796 C C . LEU A 1 99 ? 8.304 -6.002 -15.977 1.00 91.44 99 LEU A C 1
ATOM 798 O O . LEU A 1 99 ? 9.493 -6.271 -15.850 1.00 91.44 99 LEU A O 1
ATOM 802 N N . THR A 1 100 ? 7.819 -5.417 -17.070 1.00 91.00 100 THR A N 1
ATOM 803 C CA . THR A 1 100 ? 8.649 -4.991 -18.209 1.00 91.00 100 THR A CA 1
ATOM 804 C C . THR A 1 100 ? 8.370 -3.543 -18.592 1.00 91.00 100 THR A C 1
ATOM 806 O O . THR A 1 100 ? 7.305 -2.999 -18.250 1.00 91.00 100 THR A O 1
ATOM 809 N N . GLN A 1 101 ? 9.319 -2.925 -19.300 1.00 90.94 101 GLN A N 1
ATOM 810 C CA . GLN A 1 101 ? 9.168 -1.587 -19.837 1.00 90.94 101 GLN A CA 1
ATOM 811 C C . GLN A 1 101 ? 8.071 -1.579 -20.907 1.00 90.94 101 GLN A C 1
ATOM 813 O O . GLN A 1 101 ? 8.010 -2.437 -21.791 1.00 90.94 101 GLN A O 1
ATOM 818 N N . ARG A 1 102 ? 7.157 -0.616 -20.813 1.00 91.44 102 ARG A N 1
ATOM 819 C CA . ARG A 1 102 ? 6.094 -0.393 -21.799 1.00 91.44 102 ARG A CA 1
ATOM 820 C C . ARG A 1 102 ? 6.620 0.425 -22.975 1.00 91.44 102 ARG A C 1
ATOM 822 O O . ARG A 1 102 ? 7.456 1.303 -22.813 1.00 91.44 102 ARG A O 1
ATOM 829 N N . ALA A 1 103 ? 6.043 0.217 -24.158 1.00 88.19 103 ALA A N 1
ATOM 830 C CA . ALA A 1 103 ? 6.445 0.935 -25.372 1.00 88.19 103 ALA A CA 1
ATOM 831 C C . ALA A 1 103 ? 6.274 2.468 -25.289 1.00 88.19 103 ALA A C 1
ATOM 833 O O . ALA A 1 103 ? 6.889 3.198 -26.058 1.00 88.19 103 ALA A O 1
ATOM 834 N N . ASN A 1 104 ? 5.422 2.955 -24.384 1.00 91.38 104 ASN A N 1
ATOM 835 C CA . ASN A 1 104 ? 5.095 4.369 -24.211 1.00 91.38 104 ASN A CA 1
ATOM 836 C C . ASN A 1 104 ? 5.653 4.988 -22.920 1.00 91.38 104 ASN A C 1
ATOM 838 O O . ASN A 1 104 ? 5.235 6.089 -22.570 1.00 91.38 104 ASN A O 1
ATOM 842 N N . GLU A 1 105 ? 6.531 4.292 -22.199 1.00 91.00 105 GLU A N 1
ATOM 843 C CA . GLU A 1 105 ? 7.146 4.816 -20.978 1.00 91.00 105 GLU A CA 1
ATOM 844 C C . GLU A 1 105 ? 8.660 4.945 -21.153 1.00 91.00 105 GLU A C 1
ATOM 846 O O . GLU A 1 105 ? 9.302 4.152 -21.845 1.00 91.00 105 GLU A O 1
ATOM 851 N N . THR A 1 106 ? 9.238 5.958 -20.521 1.00 92.75 106 THR A N 1
ATOM 852 C CA . THR A 1 106 ? 10.689 6.138 -20.462 1.00 92.75 106 THR A CA 1
ATOM 853 C C . THR A 1 106 ? 11.329 5.155 -19.473 1.00 92.75 106 THR A C 1
ATOM 855 O O . THR A 1 106 ? 10.675 4.716 -18.521 1.00 92.75 106 THR A O 1
ATOM 858 N N . PRO A 1 107 ? 12.636 4.860 -19.612 1.00 89.75 107 PRO A N 1
ATOM 859 C CA . PRO A 1 107 ? 13.370 4.064 -18.629 1.00 89.75 107 PRO A CA 1
ATOM 860 C C . PRO A 1 107 ? 13.254 4.612 -17.197 1.00 89.75 107 PRO A C 1
ATOM 862 O O . PRO A 1 107 ? 13.147 3.844 -16.241 1.00 89.75 107 PRO A O 1
ATOM 865 N N . GLN A 1 108 ? 13.228 5.942 -17.021 1.00 90.69 108 GLN A N 1
ATOM 866 C CA . GLN A 1 108 ? 13.046 6.546 -15.697 1.00 90.69 108 GLN A CA 1
ATOM 867 C C . GLN A 1 108 ? 11.646 6.275 -15.127 1.00 90.69 108 GLN A C 1
ATOM 869 O O . GLN A 1 108 ? 11.518 5.918 -13.955 1.00 90.69 108 GLN A O 1
ATOM 874 N N . GLU A 1 109 ? 10.597 6.416 -15.940 1.00 89.62 109 GLU A N 1
ATOM 875 C CA . GLU A 1 109 ? 9.217 6.125 -15.530 1.00 89.62 109 GLU A CA 1
ATOM 876 C C . GLU A 1 109 ? 9.029 4.648 -15.173 1.00 89.62 109 GLU A C 1
ATOM 878 O O . GLU A 1 109 ? 8.381 4.341 -14.169 1.00 89.62 109 GLU A O 1
ATOM 883 N N . PHE A 1 110 ? 9.659 3.740 -15.926 1.00 90.75 110 PHE A N 1
ATOM 884 C CA . PHE A 1 110 ? 9.695 2.314 -15.602 1.00 90.75 110 PHE A CA 1
ATOM 885 C C . PHE A 1 110 ? 10.313 2.059 -14.221 1.00 90.75 110 PHE A C 1
ATOM 887 O O . PHE A 1 110 ? 9.702 1.393 -13.381 1.00 90.75 110 PHE A O 1
ATOM 894 N N . VAL A 1 111 ? 11.486 2.638 -13.940 1.00 91.25 111 VAL A N 1
ATOM 895 C CA . VAL A 1 111 ? 12.161 2.481 -12.640 1.00 91.25 111 VAL A CA 1
ATOM 896 C C . VAL A 1 111 ? 11.301 3.029 -11.498 1.00 91.25 111 VAL A C 1
ATOM 898 O O . VAL A 1 111 ? 11.176 2.376 -10.460 1.00 91.25 111 VAL A O 1
ATOM 901 N N . PHE A 1 112 ? 10.656 4.188 -11.670 1.00 89.56 112 PHE A N 1
ATOM 902 C CA . PHE A 1 112 ? 9.746 4.726 -10.653 1.00 89.56 112 PHE A CA 1
ATOM 903 C C . PHE A 1 112 ? 8.529 3.825 -10.425 1.00 89.56 112 PHE A C 1
ATOM 905 O O . PHE A 1 112 ? 8.151 3.594 -9.274 1.00 89.56 112 PHE A O 1
ATOM 912 N N . ARG A 1 113 ? 7.956 3.258 -11.491 1.00 90.62 113 ARG A N 1
ATOM 913 C CA . ARG A 1 113 ? 6.850 2.296 -11.403 1.00 90.62 113 ARG A CA 1
ATOM 914 C C . ARG A 1 113 ? 7.267 1.021 -10.669 1.00 90.62 113 ARG A C 1
ATOM 916 O O . ARG A 1 113 ? 6.527 0.538 -9.814 1.00 90.62 113 ARG A O 1
ATOM 923 N N . ALA A 1 114 ? 8.463 0.509 -10.939 1.00 89.81 114 ALA A N 1
ATOM 924 C CA . ALA A 1 114 ? 9.022 -0.643 -10.241 1.00 89.81 114 ALA A CA 1
ATOM 925 C C . ALA A 1 114 ? 9.279 -0.352 -8.748 1.00 89.81 114 ALA A C 1
ATOM 927 O O . ALA A 1 114 ? 9.002 -1.195 -7.892 1.00 89.81 114 ALA A O 1
ATOM 928 N N . LEU A 1 115 ? 9.774 0.848 -8.416 1.00 88.50 115 LEU A N 1
ATOM 929 C CA . LEU A 1 115 ? 9.999 1.286 -7.033 1.00 88.50 115 LEU A CA 1
ATOM 930 C C . LEU A 1 115 ? 8.688 1.403 -6.246 1.00 88.50 115 LEU A C 1
ATOM 932 O O . LEU A 1 115 ? 8.618 0.917 -5.112 1.00 88.50 115 LEU A O 1
ATOM 936 N N . ASP A 1 116 ? 7.664 2.008 -6.851 1.00 85.81 116 ASP A N 1
ATOM 937 C CA . ASP A 1 116 ? 6.318 2.111 -6.278 1.00 85.81 116 ASP A CA 1
ATOM 938 C C . ASP A 1 116 ? 5.724 0.718 -6.025 1.00 85.81 116 ASP A C 1
ATOM 940 O O . ASP A 1 116 ? 5.260 0.422 -4.921 1.00 85.81 116 ASP A O 1
ATOM 944 N N . LEU A 1 117 ? 5.832 -0.187 -7.003 1.00 86.31 117 LEU A N 1
ATOM 945 C CA . LEU A 1 117 ? 5.329 -1.552 -6.880 1.00 86.31 117 LEU A CA 1
ATOM 946 C C . LEU A 1 117 ? 6.043 -2.338 -5.771 1.00 86.31 117 LEU A C 1
ATOM 948 O O . LEU A 1 117 ? 5.387 -2.960 -4.935 1.00 86.31 117 LEU A O 1
ATOM 952 N N . ARG A 1 118 ? 7.377 -2.241 -5.681 1.00 88.69 118 ARG A N 1
ATOM 953 C CA . ARG A 1 118 ? 8.170 -2.838 -4.591 1.00 88.69 118 ARG A CA 1
ATOM 954 C C . ARG A 1 118 ? 7.681 -2.366 -3.219 1.00 88.69 118 ARG A C 1
ATOM 956 O O . ARG A 1 118 ? 7.564 -3.160 -2.283 1.00 88.69 118 ARG A O 1
ATOM 963 N N . GLN A 1 119 ? 7.406 -1.070 -3.087 1.00 83.81 119 GLN A N 1
ATOM 964 C CA . GLN A 1 119 ? 6.928 -0.483 -1.839 1.00 83.81 119 GLN A CA 1
ATOM 965 C C . GLN A 1 119 ? 5.511 -0.966 -1.491 1.00 83.81 119 GLN A C 1
ATOM 967 O O . GLN A 1 119 ? 5.260 -1.316 -0.336 1.00 83.81 119 GLN A O 1
ATOM 972 N N . LYS A 1 120 ? 4.616 -1.069 -2.480 1.00 8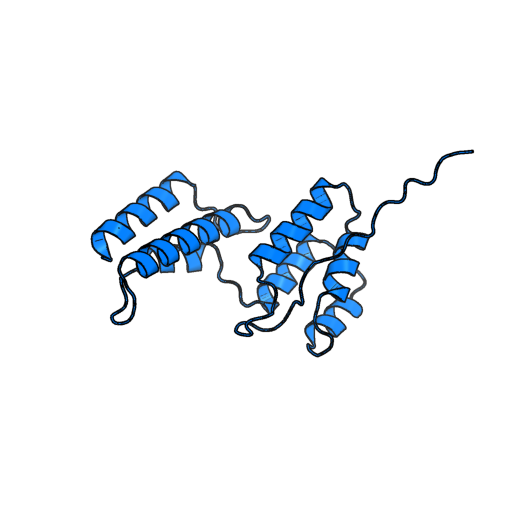3.50 120 LYS A N 1
ATOM 973 C CA . LYS A 1 120 ? 3.261 -1.619 -2.311 1.00 83.50 120 LYS A CA 1
ATOM 974 C C . LYS A 1 120 ? 3.272 -3.075 -1.848 1.00 83.50 120 LYS A C 1
ATOM 976 O O . LYS A 1 120 ? 2.584 -3.389 -0.880 1.00 83.50 120 LYS A O 1
ATOM 981 N N . VAL A 1 121 ? 4.102 -3.937 -2.449 1.00 85.25 121 VAL A N 1
ATOM 982 C CA . VAL A 1 121 ? 4.273 -5.338 -2.003 1.00 85.25 121 VAL A CA 1
ATOM 983 C C . VAL A 1 121 ? 4.707 -5.388 -0.537 1.00 85.25 121 VAL A C 1
ATOM 985 O O . VAL A 1 121 ? 4.162 -6.161 0.254 1.00 85.25 121 VAL A O 1
ATOM 988 N N . GLY A 1 122 ? 5.666 -4.538 -0.154 1.00 82.06 122 GLY A N 1
ATOM 989 C CA . GLY A 1 122 ? 6.152 -4.445 1.221 1.00 82.06 122 GLY A CA 1
ATOM 990 C C . GLY A 1 122 ? 5.064 -4.031 2.214 1.00 82.06 122 GLY A C 1
ATOM 991 O O . GLY A 1 122 ? 4.962 -4.627 3.284 1.00 82.06 122 GLY A O 1
ATOM 992 N N . PHE A 1 123 ? 4.228 -3.051 1.861 1.00 77.19 123 PHE A N 1
ATOM 993 C CA . PHE A 1 123 ? 3.109 -2.640 2.708 1.00 77.19 123 PHE A CA 1
ATOM 994 C C . PHE A 1 123 ? 2.035 -3.717 2.825 1.00 77.19 123 PHE A C 1
ATOM 996 O O . PHE A 1 123 ? 1.641 -4.049 3.942 1.00 77.19 123 PHE A O 1
ATOM 1003 N N . ALA A 1 124 ? 1.612 -4.302 1.703 1.00 76.44 124 ALA A N 1
ATOM 1004 C CA . ALA A 1 124 ? 0.603 -5.356 1.690 1.00 76.44 124 ALA A CA 1
ATOM 1005 C C . ALA A 1 124 ? 1.053 -6.591 2.492 1.00 76.44 124 ALA A C 1
ATOM 1007 O O . ALA A 1 124 ? 0.243 -7.212 3.176 1.00 76.44 124 ALA A O 1
ATOM 1008 N N . SER A 1 125 ? 2.354 -6.900 2.475 1.00 77.19 125 SER A N 1
ATOM 1009 C CA . SER A 1 125 ? 2.948 -8.024 3.215 1.00 77.19 125 SER A CA 1
ATOM 1010 C C . SER A 1 125 ? 3.068 -7.796 4.726 1.00 77.19 125 SER A C 1
ATOM 1012 O O . SER A 1 125 ? 3.241 -8.758 5.466 1.00 77.19 125 SER A O 1
ATOM 1014 N N . GLN A 1 126 ? 3.021 -6.546 5.199 1.00 70.62 126 GLN A N 1
ATOM 1015 C CA . GLN A 1 126 ? 3.072 -6.211 6.632 1.00 70.62 126 GLN A CA 1
ATOM 1016 C C . GLN A 1 126 ? 1.687 -5.936 7.233 1.00 70.62 126 GLN A C 1
ATOM 1018 O O . GLN A 1 126 ? 1.576 -5.659 8.430 1.00 70.62 126 GLN A O 1
ATOM 1023 N N . GLU A 1 127 ? 0.627 -5.981 6.426 1.00 66.19 127 GLU A N 1
ATOM 1024 C CA . GLU A 1 127 ? -0.718 -5.664 6.886 1.00 66.19 127 GLU A CA 1
ATOM 1025 C C . GLU A 1 127 ? -1.317 -6.810 7.719 1.00 66.19 127 GLU A C 1
ATOM 1027 O O . GLU A 1 127 ? -1.249 -7.989 7.365 1.00 66.19 127 GLU A O 1
ATOM 1032 N N . THR A 1 128 ? -1.925 -6.456 8.854 1.00 51.34 128 THR A N 1
ATOM 1033 C CA . THR A 1 128 ? -2.574 -7.407 9.760 1.00 51.34 128 THR A CA 1
ATOM 1034 C C . THR A 1 128 ? -3.726 -8.113 9.039 1.00 51.34 128 THR A C 1
ATOM 1036 O O . THR A 1 128 ? -4.736 -7.485 8.724 1.00 51.34 128 THR A O 1
ATOM 1039 N N . GLY A 1 129 ? -3.583 -9.419 8.796 1.00 53.31 129 GLY A N 1
ATOM 1040 C CA . GLY A 1 129 ? -4.563 -10.229 8.066 1.00 53.31 129 GLY A CA 1
ATOM 1041 C C . GLY A 1 129 ? -4.168 -10.599 6.633 1.00 53.31 129 GLY A C 1
ATOM 1042 O O . GLY A 1 129 ? -4.993 -11.194 5.943 1.00 53.31 129 GLY A O 1
ATOM 1043 N N . SER A 1 130 ? -2.945 -10.287 6.184 1.00 56.97 130 SER A N 1
ATOM 1044 C CA . SER A 1 130 ? -2.410 -10.884 4.954 1.00 56.97 130 SER A CA 1
ATOM 1045 C C . SER A 1 130 ? -2.185 -12.386 5.153 1.00 56.97 130 SER A C 1
ATOM 1047 O O . SER A 1 130 ? -1.538 -12.799 6.114 1.00 56.97 130 SER A O 1
ATOM 1049 N N . THR A 1 131 ? -2.714 -13.207 4.247 1.00 56.38 131 THR A N 1
ATOM 1050 C CA . THR A 1 131 ? -2.470 -14.659 4.205 1.00 56.38 131 THR A CA 1
ATOM 1051 C C . THR A 1 131 ? -1.043 -14.993 3.775 1.00 56.38 131 THR A C 1
ATOM 1053 O O . THR A 1 131 ? -0.521 -16.037 4.158 1.00 56.38 131 THR A O 1
ATOM 1056 N N . LEU A 1 132 ? -0.403 -14.109 3.003 1.00 60.22 132 LEU A N 1
ATOM 1057 C CA . LEU A 1 132 ? 0.948 -14.280 2.474 1.00 60.22 132 LEU A CA 1
ATOM 1058 C C . LEU A 1 132 ? 1.815 -13.070 2.829 1.00 60.22 132 LEU A C 1
ATOM 1060 O O . LEU A 1 132 ? 1.472 -11.921 2.544 1.00 60.22 132 LEU A O 1
ATOM 1064 N N . CYS A 1 133 ? 2.955 -13.343 3.460 1.00 68.06 133 CYS A N 1
ATOM 1065 C CA . CYS A 1 133 ? 3.929 -12.336 3.864 1.00 68.06 133 CYS A CA 1
ATOM 1066 C C . CYS A 1 133 ? 5.198 -12.504 3.027 1.00 68.06 133 CYS A C 1
ATOM 1068 O O . CYS A 1 133 ? 5.973 -13.435 3.254 1.00 68.06 133 CYS A O 1
ATOM 1070 N N . TYR A 1 134 ? 5.443 -11.596 2.081 1.00 76.19 134 TYR A N 1
ATOM 1071 C CA . TYR A 1 134 ? 6.702 -11.578 1.343 1.00 76.19 134 TYR A CA 1
ATOM 1072 C C . TYR A 1 134 ? 7.773 -10.865 2.168 1.00 76.19 134 TYR A C 1
ATOM 1074 O O . TYR A 1 134 ? 7.606 -9.722 2.602 1.00 76.19 134 TYR A O 1
ATOM 1082 N N . ASN A 1 135 ? 8.893 -11.547 2.410 1.00 79.31 135 ASN A N 1
ATOM 1083 C CA . ASN A 1 135 ? 9.992 -10.960 3.165 1.00 79.31 135 ASN A CA 1
ATOM 1084 C C . ASN A 1 135 ? 10.738 -9.901 2.324 1.00 79.31 135 ASN A C 1
ATOM 1086 O O . ASN A 1 135 ? 10.776 -9.953 1.094 1.00 79.31 135 ASN A O 1
ATOM 1090 N N . ARG A 1 136 ? 11.346 -8.914 2.997 1.00 80.81 136 ARG A N 1
ATOM 1091 C CA . ARG A 1 136 ? 12.070 -7.822 2.318 1.00 80.81 136 ARG A CA 1
ATOM 1092 C C . ARG A 1 136 ? 13.176 -8.311 1.366 1.00 80.81 136 ARG A C 1
ATOM 1094 O O . ARG A 1 136 ? 13.253 -7.751 0.275 1.00 80.81 136 ARG A O 1
ATOM 1101 N N . PRO A 1 137 ? 14.012 -9.309 1.722 1.00 86.25 137 PRO A N 1
ATOM 1102 C CA . PRO A 1 137 ? 15.058 -9.793 0.821 1.00 86.25 137 PRO A CA 1
ATOM 1103 C C . PRO A 1 137 ? 14.515 -10.358 -0.498 1.00 86.25 137 PRO A C 1
ATOM 1105 O O . PRO A 1 137 ? 15.044 -10.033 -1.558 1.00 86.25 137 PRO A O 1
ATOM 1108 N N . LEU A 1 138 ? 13.433 -11.140 -0.449 1.00 85.38 138 LEU A N 1
ATOM 1109 C CA . LEU A 1 138 ? 12.801 -11.736 -1.627 1.00 85.38 138 LEU A CA 1
ATOM 1110 C C . LEU A 1 138 ? 12.221 -10.667 -2.556 1.00 85.38 138 LEU A C 1
ATOM 1112 O O . LEU A 1 138 ? 12.449 -10.700 -3.763 1.00 85.38 138 LEU A O 1
ATOM 1116 N N . VAL A 1 139 ? 11.507 -9.691 -1.989 1.00 86.62 139 VAL A N 1
ATOM 1117 C CA . VAL A 1 139 ? 10.934 -8.573 -2.754 1.00 86.62 139 VAL A CA 1
ATOM 1118 C C . VAL A 1 139 ? 12.039 -7.723 -3.386 1.00 86.62 139 VAL A C 1
ATOM 1120 O O . VAL A 1 139 ? 11.923 -7.319 -4.540 1.00 86.62 139 VAL A O 1
ATOM 1123 N N . GLN A 1 140 ? 13.139 -7.486 -2.666 1.00 87.25 140 GLN A N 1
ATOM 1124 C CA . GLN A 1 140 ? 14.283 -6.735 -3.183 1.00 87.25 140 GLN A CA 1
ATOM 1125 C C . GLN A 1 140 ? 14.999 -7.475 -4.317 1.00 87.25 140 GLN A C 1
ATOM 1127 O O . GLN A 1 140 ? 15.337 -6.857 -5.324 1.00 87.25 140 GLN A O 1
ATOM 1132 N N . SER A 1 141 ? 15.232 -8.779 -4.160 1.00 88.62 141 SER A N 1
ATOM 1133 C CA . SER A 1 141 ? 15.869 -9.601 -5.189 1.00 88.62 141 SER A CA 1
ATOM 1134 C C . SER A 1 141 ? 15.031 -9.633 -6.466 1.00 88.62 141 SER A C 1
ATOM 1136 O O . SER A 1 141 ? 15.571 -9.404 -7.546 1.00 88.62 141 SER A O 1
ATOM 1138 N N . MET A 1 142 ? 13.713 -9.816 -6.340 1.00 89.56 142 MET A N 1
ATOM 1139 C CA . MET A 1 142 ? 12.807 -9.809 -7.489 1.00 89.56 142 MET A CA 1
ATOM 1140 C C . MET A 1 142 ? 12.741 -8.436 -8.163 1.00 89.56 142 MET A C 1
ATOM 1142 O O . MET A 1 142 ? 12.772 -8.352 -9.384 1.00 89.56 142 MET A O 1
ATOM 1146 N N . PHE A 1 143 ? 12.724 -7.351 -7.385 1.00 89.38 143 PHE A N 1
ATOM 1147 C CA . PHE A 1 143 ? 12.792 -5.996 -7.933 1.00 89.38 143 PHE A CA 1
ATOM 1148 C C . PHE A 1 143 ? 14.060 -5.778 -8.769 1.00 89.38 143 PHE A C 1
ATOM 1150 O O . PHE A 1 143 ? 13.969 -5.281 -9.886 1.00 89.38 143 PHE A O 1
ATOM 1157 N N . LEU A 1 144 ? 15.235 -6.169 -8.262 1.00 89.75 144 LEU A N 1
ATOM 1158 C CA . LEU A 1 144 ? 16.485 -6.039 -9.017 1.00 89.75 144 LEU A CA 1
ATOM 1159 C C . LEU A 1 144 ? 16.457 -6.878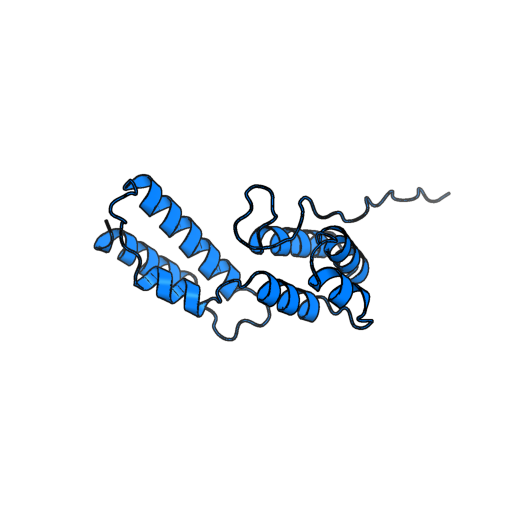 -10.297 1.00 89.75 144 LEU A C 1
ATOM 1161 O O . LEU A 1 144 ? 16.866 -6.387 -11.343 1.00 89.75 144 LEU A O 1
ATOM 1165 N N . HIS A 1 145 ? 15.926 -8.101 -10.220 1.00 90.06 145 HIS A N 1
ATOM 1166 C CA . HIS A 1 145 ? 15.748 -8.958 -11.387 1.00 90.06 145 HIS A CA 1
ATOM 1167 C C . HIS A 1 145 ? 14.860 -8.294 -12.447 1.00 90.06 145 HIS A C 1
ATOM 1169 O O . HIS A 1 145 ? 15.283 -8.186 -13.591 1.00 90.06 145 HIS A O 1
ATOM 1175 N N . ALA A 1 146 ? 13.692 -7.779 -12.053 1.00 88.75 146 ALA A N 1
ATOM 1176 C CA . ALA A 1 146 ? 12.757 -7.101 -12.947 1.00 88.75 146 ALA A CA 1
ATOM 1177 C C . ALA A 1 146 ? 13.353 -5.841 -13.596 1.00 88.75 146 ALA A C 1
ATOM 1179 O O . ALA A 1 146 ? 13.098 -5.573 -14.764 1.00 88.75 146 ALA A O 1
ATOM 1180 N N . ILE A 1 147 ? 14.184 -5.079 -12.874 1.00 89.50 147 ILE A N 1
ATOM 1181 C CA . ILE A 1 147 ? 14.918 -3.956 -13.473 1.00 89.50 147 ILE A CA 1
ATOM 1182 C C . ILE A 1 147 ? 15.930 -4.459 -14.509 1.00 89.50 147 ILE A C 1
ATOM 1184 O O . ILE A 1 147 ? 16.030 -3.881 -15.584 1.00 89.50 147 ILE A O 1
ATOM 1188 N N . SER A 1 148 ? 16.677 -5.524 -14.211 1.00 87.31 148 SER A N 1
ATOM 1189 C CA . SER A 1 148 ? 17.697 -6.052 -15.124 1.00 87.31 148 SER A CA 1
ATOM 1190 C C . SER A 1 148 ? 17.131 -6.718 -16.380 1.00 87.31 148 SER A C 1
ATOM 1192 O O . SER A 1 148 ? 17.812 -6.711 -17.400 1.00 87.31 148 SER A O 1
ATOM 1194 N N . THR A 1 149 ? 15.943 -7.323 -16.311 1.00 89.00 149 THR A N 1
ATOM 1195 C CA . THR A 1 149 ? 15.330 -8.051 -17.439 1.00 89.00 149 THR A CA 1
ATOM 1196 C C . THR A 1 149 ? 14.223 -7.282 -18.149 1.00 89.00 149 THR A C 1
ATOM 1198 O O . THR A 1 149 ? 13.871 -7.639 -19.270 1.00 89.00 149 THR A O 1
ATOM 1201 N N . GLY A 1 150 ? 13.648 -6.275 -17.494 1.00 80.06 150 GLY A N 1
ATOM 1202 C CA . GLY A 1 150 ? 12.504 -5.523 -17.995 1.00 80.06 150 GLY A CA 1
ATOM 1203 C C . GLY A 1 150 ? 12.847 -4.212 -18.698 1.00 80.06 150 GLY A C 1
ATOM 1204 O O . GLY A 1 150 ? 11.954 -3.678 -19.348 1.00 80.06 150 GLY A O 1
ATOM 1205 N N . LEU A 1 151 ? 14.076 -3.698 -18.557 1.00 78.50 151 LEU A N 1
ATOM 1206 C CA . LEU A 1 151 ? 14.598 -2.549 -19.319 1.00 78.50 151 LEU A CA 1
ATOM 1207 C C . LEU A 1 151 ? 14.892 -2.913 -20.780 1.00 78.50 151 LEU A C 1
ATOM 1209 O O . LEU A 1 151 ? 15.404 -4.029 -21.016 1.00 78.50 151 LEU A O 1
#

pLDDT: mean 75.53, std 12.41, range [39.59, 92.75]

Sequence (151 aa):
MPFARFRKDFKICGTIGELGQKDKLTFSSLIHQINA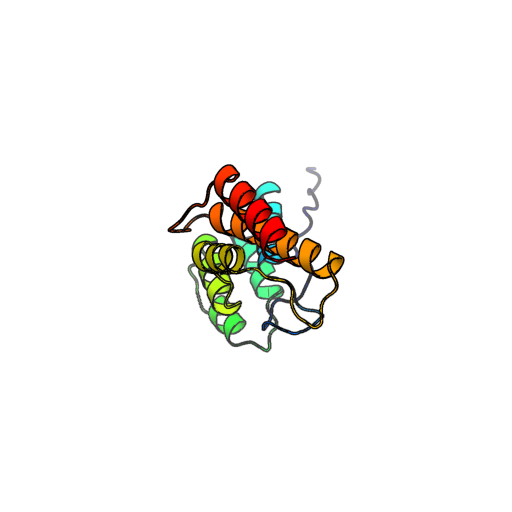GKKKNYSDEEIVDAVIRAVSPSIKFRTYLEGRDDHTLATLRKLLRCNFREKDATELYQELCGLTQRANETPQEFVFRALDLRQKVGFASQETGSTLCYNRPLVQSMFLHAISTGL

Secondary structure (DSSP, 8-state):
-------PPP---SBB--TT-TTBPPHHHHHHHHHHHHHTT--HHHHHHHHHHHB-TTSHHHHHHHT-S---HHHHHHHHHHHHTPPPHHHHHHHHHT----TTS-HHHHHHHHHHHHHHHHHHHHSTT-S----HHHHHHHHHHHHHHH-

Organism: Holothuria leucospilota (NCBI:txid206669)

Foldseek 3Di:
DDDPPPDPQLAQPFADAEPDDPGGDDLVSLVVSLVVCVVVVHDLVSSLVNNLVRYDPVDVLSVVSVPDPDDDVVVVSVSSCVRHVPDALVRLLVCLLVQADDPPDDLVRSLVVLVVSLVSSQVRLPDDPRPHHDDNVRSVVSSVVCNVPRD

Radius of gyration: 18.43 Å; chains: 1; bounding box: 43×39×63 Å